Protein AF-N4TQB9-F1 (afdb_monomer_lite)

Radius of gyration: 23.64 Å; chains: 1; bounding box: 46×30×60 Å

InterPro domains:
  IPR000055 Type I restriction modification DNA specificity domain [PF01420] (2-65)
  IPR044946 Type I restriction modification DNA specificity domain superfamily [G3DSA:3.90.220.20] (2-37)
  IPR052021 Type I restriction system S subunit [PTHR30408] (1-85)

pLDDT: mean 92.53, std 7.74, range [51.91, 98.75]

Foldseek 3Di:
DVVQCVVCVVVQVVQWDPVDVVTHHDPVNVVPDDDDDDDPVVVVVVVVVVVVVVVVVVVVVVVVVVVVVVVVVVVVCVVVVVDDDDDD

Sequence (88 aa):
MYYFLKVNQNYLYEISNRNATPYSISKDKILDFEIPLPPLNEQIAIANILSGLDSEIISLKNKKRQFENIKKALNHDLMSAKIRVLKK

Structure (mmCIF, N/CA/C/O backbone):
data_AF-N4TQB9-F1
#
_entry.id   AF-N4TQB9-F1
#
loop_
_atom_site.group_PDB
_atom_site.id
_atom_site.type_symbol
_atom_site.label_atom_id
_atom_site.label_alt_id
_atom_site.label_comp_id
_atom_site.label_asym_id
_atom_site.label_entity_id
_atom_site.label_seq_id
_atom_site.pdbx_PDB_ins_code
_atom_site.Cartn_x
_atom_site.Cartn_y
_atom_site.Cartn_z
_atom_site.occupancy
_atom_site.B_iso_or_equiv
_atom_site.auth_seq_id
_atom_site.auth_comp_id
_atom_site.auth_asym_id
_atom_site.auth_atom_id
_atom_site.pdbx_PDB_model_num
ATOM 1 N N . MET A 1 1 ? 1.565 -1.173 -12.339 1.00 90.00 1 MET A N 1
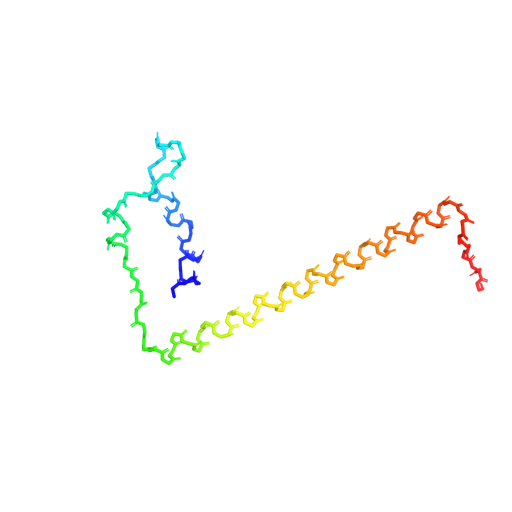ATOM 2 C CA . MET A 1 1 ? 2.444 -0.015 -12.047 1.00 90.00 1 MET A CA 1
ATOM 3 C C . MET A 1 1 ? 2.482 0.362 -10.562 1.00 90.00 1 MET A C 1
ATOM 5 O O . MET A 1 1 ? 3.522 0.166 -9.953 1.00 90.00 1 MET A O 1
ATOM 9 N N . TYR A 1 2 ? 1.389 0.857 -9.958 1.00 95.88 2 TYR A N 1
ATOM 10 C CA . TYR A 1 2 ? 1.381 1.356 -8.564 1.00 95.88 2 TYR A CA 1
ATOM 11 C C . TYR A 1 2 ? 2.056 0.415 -7.548 1.00 95.88 2 TYR A C 1
ATOM 13 O O . TYR A 1 2 ? 3.006 0.813 -6.879 1.00 95.88 2 TYR A O 1
ATOM 21 N N . TYR A 1 3 ? 1.617 -0.846 -7.482 1.00 97.06 3 TYR A N 1
ATOM 22 C CA . TYR A 1 3 ? 2.154 -1.827 -6.533 1.00 97.06 3 TYR A CA 1
ATOM 23 C C . TYR A 1 3 ? 3.645 -2.115 -6.726 1.00 97.06 3 TYR A C 1
ATOM 25 O O . TYR A 1 3 ? 4.379 -2.224 -5.749 1.00 97.06 3 TYR A O 1
ATOM 33 N N . PHE A 1 4 ? 4.112 -2.162 -7.975 1.00 96.12 4 PHE A N 1
ATOM 34 C CA . PHE A 1 4 ? 5.527 -2.362 -8.283 1.00 96.12 4 PHE A CA 1
ATOM 35 C C . PHE A 1 4 ? 6.388 -1.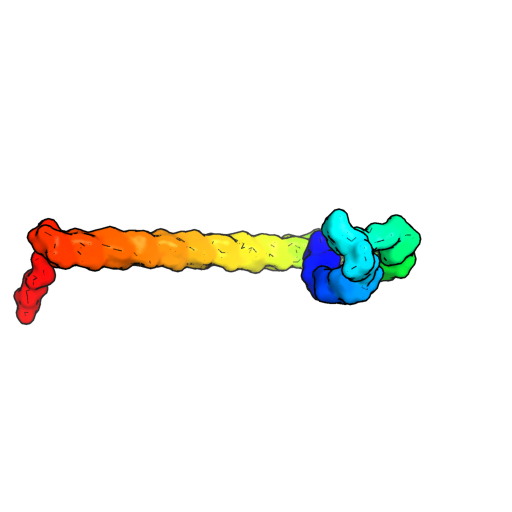205 -7.759 1.00 96.12 4 PHE A C 1
ATOM 37 O O . PHE A 1 4 ? 7.387 -1.431 -7.076 1.00 96.12 4 PHE A O 1
ATOM 44 N N . LEU A 1 5 ? 5.967 0.040 -8.007 1.00 95.06 5 LEU A N 1
ATOM 45 C CA . LEU A 1 5 ? 6.659 1.223 -7.485 1.00 95.06 5 LEU A CA 1
ATOM 46 C C . LEU A 1 5 ? 6.622 1.271 -5.957 1.00 95.06 5 LEU A C 1
ATOM 48 O O . LEU A 1 5 ? 7.595 1.675 -5.325 1.00 95.06 5 LEU A O 1
ATOM 52 N N . LYS A 1 6 ? 5.515 0.826 -5.353 1.00 95.44 6 LYS A N 1
ATOM 53 C CA . LYS A 1 6 ? 5.362 0.796 -3.898 1.00 95.44 6 LYS A CA 1
ATOM 54 C C . LYS A 1 6 ? 6.351 -0.163 -3.234 1.00 95.44 6 LYS A C 1
ATOM 56 O O . LYS A 1 6 ? 6.943 0.200 -2.222 1.00 95.44 6 LYS A O 1
ATOM 61 N N . VAL A 1 7 ? 6.556 -1.346 -3.812 1.00 95.12 7 VAL A N 1
ATOM 62 C CA . VAL A 1 7 ? 7.549 -2.326 -3.335 1.00 95.12 7 VAL A CA 1
ATOM 63 C C . VAL A 1 7 ? 8.972 -1.784 -3.483 1.00 95.12 7 VAL A C 1
ATOM 65 O O . VAL A 1 7 ? 9.787 -1.934 -2.577 1.00 95.12 7 VAL A O 1
ATOM 68 N N . ASN A 1 8 ? 9.253 -1.079 -4.579 1.00 95.38 8 ASN A N 1
ATOM 69 C CA . ASN A 1 8 ? 10.573 -0.511 -4.858 1.00 95.38 8 ASN A CA 1
ATOM 70 C C . ASN A 1 8 ? 10.804 0.874 -4.228 1.00 95.38 8 ASN A C 1
ATOM 72 O O . ASN A 1 8 ? 11.806 1.521 -4.522 1.00 95.38 8 ASN A O 1
ATOM 76 N N . GLN A 1 9 ? 9.923 1.339 -3.335 1.00 93.31 9 GLN A N 1
ATOM 77 C CA . GLN A 1 9 ? 10.013 2.682 -2.752 1.00 93.31 9 GLN A CA 1
ATOM 78 C C . GLN A 1 9 ? 11.355 2.931 -2.042 1.00 93.31 9 GLN A C 1
ATOM 80 O O . GLN A 1 9 ? 11.907 4.023 -2.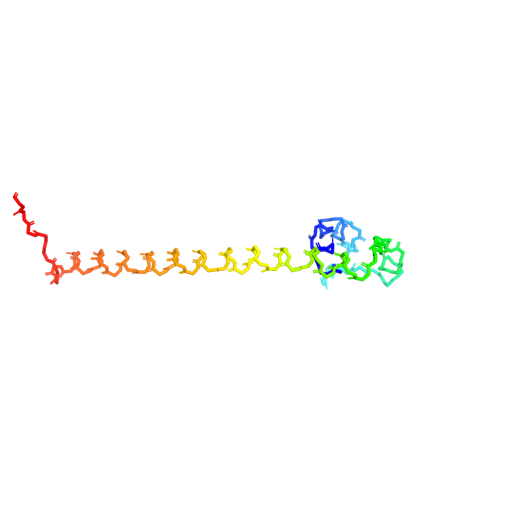156 1.00 93.31 9 GLN A O 1
ATOM 85 N N . ASN A 1 10 ? 11.894 1.930 -1.341 1.00 93.00 10 ASN A N 1
ATOM 86 C CA . ASN A 1 10 ? 13.184 2.060 -0.657 1.00 93.00 10 ASN A CA 1
ATOM 87 C C . ASN A 1 10 ? 14.334 2.217 -1.656 1.00 93.00 10 ASN A C 1
ATOM 89 O O . ASN A 1 10 ? 15.169 3.095 -1.490 1.00 93.00 10 ASN A O 1
ATOM 93 N N . TYR A 1 11 ? 14.340 1.430 -2.732 1.00 92.75 11 TYR A N 1
ATOM 94 C CA . TYR A 1 11 ? 15.330 1.574 -3.798 1.00 92.75 11 TYR A CA 1
ATOM 95 C C . TYR A 1 11 ? 15.254 2.961 -4.454 1.00 92.75 11 TYR A C 1
ATOM 97 O O . TYR A 1 11 ? 16.271 3.636 -4.597 1.00 92.75 11 TYR A O 1
ATOM 105 N N . LEU A 1 12 ? 14.040 3.427 -4.770 1.00 91.44 12 LEU A N 1
ATOM 106 C CA . LEU A 1 12 ? 13.809 4.766 -5.324 1.00 91.44 12 LEU A CA 1
ATOM 107 C C . LEU A 1 12 ? 14.307 5.878 -4.385 1.00 91.44 12 LEU A C 1
ATOM 109 O O . LEU A 1 12 ? 14.799 6.910 -4.841 1.00 91.44 12 LEU A O 1
ATOM 113 N N . TYR A 1 13 ? 14.209 5.660 -3.074 1.00 90.50 13 TYR A N 1
ATOM 114 C CA . TYR A 1 13 ? 14.741 6.571 -2.068 1.00 90.50 13 TYR A CA 1
ATOM 115 C C . TYR A 1 13 ? 16.278 6.576 -2.042 1.00 90.50 13 TYR A C 1
ATOM 117 O O . TYR A 1 13 ? 16.871 7.654 -2.021 1.00 90.50 13 TYR A O 1
ATOM 125 N N . GLU A 1 14 ? 16.928 5.413 -2.128 1.00 89.31 14 GLU A N 1
ATOM 126 C CA . GLU A 1 14 ? 18.397 5.300 -2.155 1.00 89.31 14 GLU A CA 1
ATOM 127 C C . GLU A 1 14 ? 19.022 5.972 -3.387 1.00 89.31 14 GLU A C 1
ATOM 129 O O . GLU A 1 14 ? 20.064 6.620 -3.288 1.00 89.31 14 GLU A O 1
ATOM 134 N N . ILE A 1 15 ? 18.373 5.882 -4.552 1.00 89.88 15 ILE A N 1
ATOM 135 C CA . ILE A 1 15 ? 18.884 6.505 -5.785 1.00 89.88 15 ILE A CA 1
ATOM 136 C C . ILE A 1 15 ? 18.579 8.007 -5.888 1.00 89.88 15 ILE A C 1
ATOM 138 O O . ILE A 1 15 ? 19.027 8.652 -6.846 1.00 89.88 15 ILE A O 1
ATOM 142 N N . SER A 1 16 ? 17.816 8.574 -4.951 1.00 91.00 16 SER A N 1
ATOM 143 C CA . SER A 1 16 ? 17.452 9.993 -4.958 1.00 91.00 16 SER A CA 1
ATOM 144 C C . SER A 1 16 ? 18.652 10.905 -4.664 1.00 91.00 16 SER A C 1
ATOM 146 O O . SER A 1 16 ? 19.645 10.512 -4.049 1.00 91.00 16 SER A O 1
ATOM 148 N N . ASN A 1 17 ? 18.591 12.154 -5.126 1.00 86.12 17 ASN A N 1
ATOM 149 C CA . ASN A 1 17 ? 19.588 13.166 -4.807 1.00 86.12 17 ASN A CA 1
ATOM 150 C C . ASN A 1 17 ? 19.418 13.635 -3.356 1.00 86.12 17 ASN A C 1
ATOM 152 O O . ASN A 1 17 ? 18.608 14.519 -3.062 1.00 86.12 17 ASN A O 1
ATOM 156 N N . ARG A 1 18 ? 20.232 13.070 -2.460 1.00 82.94 18 ARG A N 1
ATOM 157 C CA . ARG A 1 18 ? 20.221 13.378 -1.023 1.00 82.94 18 ARG A CA 1
ATOM 158 C C . ARG A 1 18 ? 20.764 14.766 -0.657 1.00 82.94 18 ARG A C 1
ATOM 160 O O . ARG A 1 18 ? 20.671 15.155 0.503 1.00 82.94 18 ARG A O 1
ATOM 167 N N . ASN A 1 19 ? 21.289 15.511 -1.631 1.00 85.06 19 ASN A N 1
ATOM 168 C CA . ASN A 1 19 ? 21.749 16.891 -1.448 1.00 85.06 19 ASN A CA 1
ATOM 169 C C . ASN A 1 19 ? 20.670 17.932 -1.801 1.00 85.06 19 ASN A C 1
ATOM 171 O O . ASN A 1 19 ? 20.886 19.124 -1.595 1.00 85.06 19 ASN A O 1
ATOM 175 N N . ALA A 1 20 ? 19.526 17.507 -2.350 1.00 80.06 20 ALA A N 1
ATOM 176 C CA . ALA A 1 20 ? 18.389 18.378 -2.637 1.00 80.06 20 ALA A CA 1
ATOM 177 C C . ALA A 1 20 ? 17.374 18.359 -1.482 1.00 80.06 20 ALA A C 1
ATOM 179 O O . ALA A 1 20 ? 17.156 17.321 -0.866 1.00 80.06 20 ALA A O 1
ATOM 180 N N . THR A 1 21 ? 16.704 19.484 -1.222 1.00 83.06 21 THR A N 1
ATOM 181 C CA . THR A 1 21 ? 15.589 19.553 -0.264 1.00 83.06 21 THR A CA 1
ATOM 182 C C . THR A 1 21 ? 14.348 20.077 -0.992 1.00 83.06 21 THR A C 1
ATOM 184 O O . THR A 1 21 ? 14.335 21.250 -1.364 1.00 83.06 21 THR A O 1
ATOM 187 N N . PRO A 1 22 ? 13.304 19.255 -1.214 1.00 82.19 22 PRO A N 1
ATOM 188 C CA . PRO A 1 22 ? 13.206 17.833 -0.871 1.00 82.19 22 PRO A CA 1
ATOM 189 C C . PRO A 1 22 ? 14.112 16.947 -1.741 1.00 82.19 22 PRO A C 1
ATOM 191 O O . PRO A 1 22 ? 14.522 17.346 -2.833 1.00 82.19 22 PRO A O 1
ATOM 194 N N . TYR A 1 23 ? 14.376 15.722 -1.271 1.00 87.31 23 TYR A N 1
ATOM 195 C CA . TYR A 1 23 ? 15.034 14.700 -2.085 1.00 87.31 23 TYR A CA 1
ATOM 196 C C . TYR A 1 23 ? 14.262 14.502 -3.388 1.00 87.31 23 TYR A C 1
ATOM 198 O O . TYR A 1 23 ? 13.039 14.350 -3.387 1.00 87.31 23 TYR A O 1
ATOM 206 N N . SER A 1 24 ? 14.984 14.511 -4.503 1.00 89.62 24 SER A N 1
ATOM 207 C CA . SER A 1 24 ? 14.414 14.391 -5.841 1.00 89.62 24 SER A CA 1
ATOM 208 C C . SER A 1 24 ? 15.120 13.292 -6.620 1.00 89.62 24 SER A C 1
ATOM 210 O O . SER A 1 24 ? 16.304 13.028 -6.422 1.00 89.62 24 SER A O 1
ATOM 212 N N . ILE A 1 25 ? 14.394 12.623 -7.509 1.00 90.94 25 ILE A N 1
ATOM 213 C CA . ILE A 1 25 ? 14.980 11.662 -8.444 1.00 90.94 25 ILE A CA 1
ATOM 214 C C . ILE A 1 25 ? 15.108 12.386 -9.782 1.00 90.94 25 ILE A C 1
ATOM 216 O O . ILE A 1 25 ? 14.159 13.032 -10.228 1.00 90.94 25 ILE A O 1
ATOM 220 N N . SER A 1 26 ? 16.293 12.337 -10.395 1.00 90.88 26 SER A N 1
ATOM 221 C CA . SER A 1 26 ? 16.497 12.957 -11.703 1.00 90.88 26 SER A CA 1
ATOM 222 C C . SER A 1 26 ? 15.640 12.266 -12.761 1.00 90.88 26 SER A C 1
ATOM 224 O O . SER A 1 26 ? 15.351 11.073 -12.664 1.00 90.88 26 SER A O 1
ATOM 226 N N . LYS A 1 27 ? 15.252 13.021 -13.792 1.00 90.81 27 LYS A N 1
ATOM 227 C CA . LYS A 1 27 ? 14.466 12.498 -14.914 1.00 90.81 27 LYS A CA 1
ATOM 228 C C . LYS A 1 27 ? 15.124 11.263 -15.532 1.00 90.81 27 LYS A C 1
ATOM 230 O O . LYS A 1 27 ? 14.440 10.272 -15.745 1.00 90.81 27 LYS A O 1
ATOM 235 N N . ASP A 1 28 ? 16.434 11.316 -15.750 1.00 92.31 28 ASP A N 1
ATOM 236 C CA . ASP A 1 28 ? 17.184 10.229 -16.386 1.00 92.31 28 ASP A CA 1
ATOM 237 C C . ASP A 1 28 ? 17.104 8.944 -15.554 1.00 92.31 28 ASP A C 1
ATOM 239 O O . ASP A 1 28 ? 16.722 7.904 -16.068 1.00 92.31 28 ASP A O 1
ATOM 243 N N . LYS A 1 29 ? 17.273 9.039 -14.226 1.00 91.38 29 LYS A N 1
ATOM 244 C CA . LYS A 1 29 ? 17.129 7.889 -13.318 1.00 91.38 29 LYS A CA 1
ATOM 245 C C . LYS A 1 29 ? 15.725 7.282 -13.312 1.00 91.38 29 LYS A C 1
ATOM 247 O O . LYS A 1 29 ? 15.587 6.095 -13.049 1.00 91.38 29 LYS A O 1
ATOM 252 N N . ILE A 1 30 ? 14.685 8.085 -13.546 1.00 91.88 30 ILE A N 1
ATOM 253 C CA . ILE A 1 30 ? 13.312 7.576 -13.680 1.00 91.88 30 ILE A CA 1
ATOM 254 C C . ILE A 1 30 ? 13.127 6.854 -15.016 1.00 91.88 30 ILE A C 1
ATOM 256 O O . ILE A 1 30 ? 12.439 5.839 -15.056 1.00 91.88 30 ILE A O 1
ATOM 260 N N . LEU A 1 31 ? 13.708 7.377 -16.097 1.00 93.00 31 LEU A N 1
ATOM 261 C CA . LEU A 1 31 ? 13.612 6.770 -17.427 1.00 93.00 31 LEU A CA 1
ATOM 262 C C . LEU A 1 31 ? 14.421 5.472 -17.530 1.00 93.00 31 LEU A C 1
ATOM 264 O O . LEU A 1 31 ? 13.966 4.538 -18.182 1.00 93.00 31 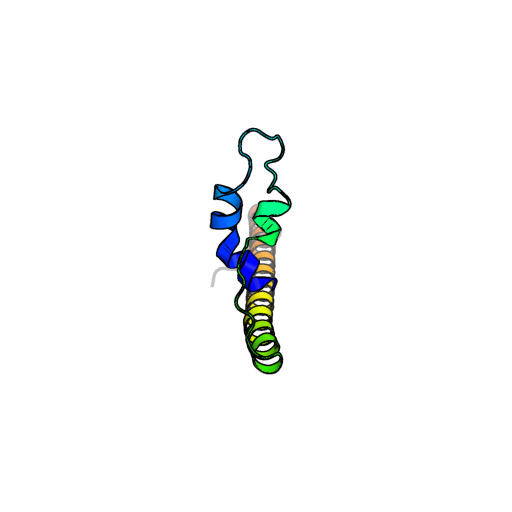LEU A O 1
ATOM 268 N N . ASP A 1 32 ? 15.558 5.405 -16.841 1.00 93.00 32 ASP A N 1
ATOM 269 C CA . ASP A 1 32 ? 16.424 4.224 -16.784 1.00 93.00 32 ASP A CA 1
ATOM 270 C C . ASP A 1 32 ? 15.897 3.145 -15.821 1.00 93.00 32 ASP A C 1
ATOM 272 O O . ASP A 1 32 ? 16.451 2.049 -15.737 1.00 93.00 32 ASP A O 1
ATOM 276 N N . PHE A 1 33 ? 14.839 3.436 -15.058 1.00 92.50 33 PHE A N 1
ATOM 277 C CA . PHE A 1 33 ? 14.275 2.487 -14.108 1.00 92.50 33 PHE A CA 1
ATOM 278 C C . PHE A 1 33 ? 13.470 1.403 -14.832 1.00 92.50 33 PHE A C 1
ATOM 280 O O . PHE A 1 33 ? 12.334 1.617 -15.263 1.00 92.50 33 PHE A O 1
ATOM 287 N N . GLU A 1 34 ? 14.062 0.216 -14.935 1.00 93.75 34 GLU A N 1
ATOM 288 C CA . GLU A 1 34 ? 13.434 -0.934 -15.576 1.00 93.75 34 GLU A CA 1
ATOM 289 C C . GLU A 1 34 ? 12.214 -1.434 -14.793 1.00 93.75 34 GLU A C 1
ATOM 291 O O . GLU A 1 34 ? 12.233 -1.598 -13.568 1.00 93.75 34 GLU A O 1
ATOM 296 N N . ILE A 1 35 ? 11.137 -1.719 -15.528 1.00 93.75 35 ILE A N 1
ATOM 297 C CA . ILE A 1 35 ? 9.897 -2.257 -14.974 1.00 93.75 35 ILE A CA 1
ATOM 298 C C . ILE A 1 35 ? 9.533 -3.576 -15.667 1.00 93.75 35 ILE A C 1
ATOM 300 O O . ILE A 1 35 ? 9.648 -3.681 -16.891 1.00 93.75 35 ILE A O 1
ATOM 304 N N . PRO A 1 36 ? 9.025 -4.577 -14.930 1.00 94.19 36 PRO A N 1
ATOM 305 C CA . PRO A 1 36 ? 8.427 -5.746 -15.548 1.00 94.19 36 PRO A CA 1
ATOM 306 C C . PRO A 1 36 ? 7.123 -5.339 -16.244 1.00 94.19 36 PRO A C 1
ATOM 308 O O . PRO A 1 36 ? 6.264 -4.680 -15.649 1.00 94.19 36 PRO A O 1
ATOM 311 N N . LEU A 1 37 ? 6.964 -5.765 -17.497 1.00 96.31 37 LEU A N 1
ATOM 312 C CA . LEU A 1 37 ? 5.770 -5.512 -18.303 1.00 96.31 37 LEU A CA 1
ATOM 313 C C . LEU A 1 37 ? 5.090 -6.837 -18.688 1.00 96.31 37 LEU A C 1
ATOM 315 O O . LEU A 1 37 ? 5.255 -7.307 -19.815 1.00 96.31 37 LEU A O 1
ATOM 319 N N . PRO A 1 38 ? 4.341 -7.468 -17.764 1.00 96.44 38 PRO A N 1
ATOM 320 C CA . PRO A 1 38 ? 3.590 -8.674 -18.086 1.00 96.44 38 PRO A CA 1
ATOM 321 C C . PRO A 1 38 ? 2.383 -8.352 -18.991 1.00 96.44 38 PRO A C 1
ATOM 323 O O . PRO A 1 38 ? 2.001 -7.183 -19.128 1.00 96.44 38 PRO A O 1
ATOM 326 N N . PRO A 1 39 ? 1.737 -9.362 -19.598 1.00 98.38 39 PRO A N 1
ATOM 327 C CA . PRO A 1 39 ? 0.507 -9.188 -20.368 1.00 98.38 39 PRO A CA 1
ATOM 328 C C . PRO A 1 39 ? -0.604 -8.462 -19.590 1.00 98.38 39 PRO A C 1
ATOM 330 O O . PRO A 1 39 ? -0.704 -8.557 -18.367 1.00 98.38 39 PRO A O 1
ATOM 333 N N . LEU A 1 40 ? -1.474 -7.734 -20.298 1.00 98.31 40 LEU A N 1
ATOM 334 C CA . LEU A 1 40 ? -2.484 -6.867 -19.671 1.00 98.31 40 LEU A CA 1
ATOM 335 C C . LEU A 1 40 ? -3.436 -7.624 -18.728 1.00 98.31 40 LEU A C 1
ATOM 337 O O . LEU A 1 40 ? -3.783 -7.122 -17.661 1.00 98.31 40 LEU A O 1
ATOM 341 N N . ASN A 1 41 ? -3.842 -8.838 -19.096 1.00 98.50 41 ASN A N 1
ATOM 342 C CA . ASN A 1 41 ? -4.681 -9.697 -18.259 1.00 98.50 41 ASN A CA 1
ATOM 343 C C . ASN A 1 41 ? -4.001 -10.045 -16.926 1.00 98.50 41 ASN A C 1
ATOM 345 O O . ASN A 1 41 ? -4.648 -10.013 -15.881 1.00 98.50 41 ASN A O 1
ATOM 349 N N . GLU A 1 42 ? -2.699 -10.324 -16.950 1.00 98.25 42 GLU A N 1
ATOM 350 C CA . GLU A 1 42 ? -1.916 -10.600 -15.747 1.00 98.25 42 GLU A CA 1
ATOM 351 C C . GLU A 1 42 ? -1.752 -9.337 -14.891 1.00 98.25 42 GLU A C 1
ATOM 353 O O . GLU A 1 42 ? -1.959 -9.384 -13.678 1.00 98.25 42 GLU A O 1
ATOM 358 N N . GLN A 1 43 ? -1.497 -8.179 -15.516 1.00 98.25 43 GLN A N 1
ATOM 359 C CA . GLN A 1 43 ? -1.448 -6.893 -14.808 1.00 98.25 43 GLN A CA 1
ATOM 360 C C . GLN A 1 43 ? -2.752 -6.606 -14.048 1.00 98.25 43 GLN A C 1
ATOM 362 O O . GLN A 1 43 ? -2.709 -6.187 -12.888 1.00 98.25 43 GLN A O 1
ATOM 367 N N . ILE A 1 44 ? -3.902 -6.843 -14.689 1.00 98.25 44 ILE A N 1
ATOM 368 C CA . ILE A 1 44 ? -5.230 -6.659 -14.088 1.00 98.25 44 ILE A CA 1
ATOM 369 C C . ILE A 1 44 ? -5.444 -7.653 -12.943 1.00 98.25 44 ILE A C 1
ATOM 371 O O . ILE A 1 44 ? -5.876 -7.250 -11.864 1.00 98.25 44 ILE A O 1
ATOM 375 N N . ALA A 1 45 ? -5.116 -8.932 -13.143 1.00 98.44 45 ALA A N 1
ATOM 376 C CA . ALA A 1 45 ? -5.282 -9.959 -12.117 1.00 98.44 45 ALA A CA 1
ATOM 377 C C . ALA A 1 45 ? -4.467 -9.639 -10.852 1.00 98.44 45 ALA A C 1
ATOM 379 O O . ALA A 1 45 ? -5.018 -9.637 -9.749 1.00 98.44 45 ALA A O 1
ATOM 380 N N . ILE A 1 46 ? -3.188 -9.282 -11.014 1.00 97.81 46 ILE A N 1
ATOM 381 C CA . ILE A 1 46 ? -2.312 -8.876 -9.906 1.00 97.81 46 ILE A CA 1
ATOM 382 C C . ILE A 1 46 ? -2.887 -7.646 -9.190 1.00 97.81 46 ILE A C 1
ATOM 384 O O . ILE A 1 46 ? -2.996 -7.636 -7.963 1.00 97.81 46 ILE A O 1
ATOM 388 N N . ALA A 1 47 ? -3.287 -6.614 -9.939 1.00 97.56 47 ALA A N 1
ATOM 389 C CA . ALA A 1 47 ? -3.823 -5.384 -9.359 1.00 97.56 47 ALA A CA 1
ATOM 390 C C . ALA A 1 47 ? -5.133 -5.615 -8.586 1.00 97.56 47 ALA A C 1
ATOM 392 O O . ALA A 1 47 ? -5.315 -5.045 -7.508 1.00 97.56 47 ALA A O 1
ATOM 393 N N . ASN A 1 48 ? -6.025 -6.468 -9.093 1.00 98.38 48 ASN A N 1
ATOM 394 C CA . ASN A 1 48 ? -7.296 -6.787 -8.442 1.00 98.38 48 ASN A CA 1
ATOM 395 C C . ASN A 1 48 ? -7.089 -7.521 -7.113 1.00 98.38 48 ASN A C 1
ATOM 397 O O . ASN A 1 48 ? -7.723 -7.178 -6.118 1.00 98.38 48 ASN A O 1
ATOM 401 N N . ILE A 1 49 ? -6.171 -8.490 -7.072 1.00 98.38 49 ILE A N 1
ATOM 402 C CA . ILE A 1 49 ? -5.857 -9.221 -5.836 1.00 98.38 49 ILE A CA 1
ATOM 403 C C . ILE A 1 49 ? -5.302 -8.259 -4.778 1.00 98.38 49 ILE A C 1
ATOM 405 O O . ILE A 1 49 ? -5.796 -8.218 -3.651 1.00 98.38 49 ILE A O 1
ATOM 409 N N . LEU A 1 50 ? -4.305 -7.449 -5.144 1.00 98.25 50 LEU A N 1
ATOM 410 C CA . LEU A 1 50 ?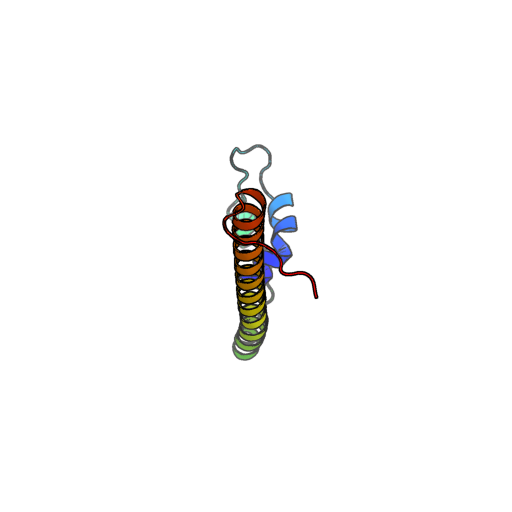 -3.648 -6.542 -4.201 1.00 98.25 50 LEU A CA 1
ATOM 411 C C . LEU A 1 50 ? -4.587 -5.423 -3.712 1.00 98.25 50 LEU A C 1
ATOM 413 O O . LEU A 1 50 ? -4.588 -5.101 -2.525 1.00 98.25 50 LEU A O 1
ATOM 417 N N . SER A 1 51 ? -5.443 -4.885 -4.584 1.00 98.25 51 SER A N 1
ATOM 418 C CA . SER A 1 51 ? -6.427 -3.856 -4.202 1.00 98.25 51 SER A CA 1
ATOM 419 C C . SER A 1 51 ? -7.567 -4.396 -3.340 1.00 98.25 51 SER A C 1
ATOM 421 O O . SER A 1 51 ? -8.061 -3.686 -2.456 1.00 98.25 51 SER A O 1
ATOM 423 N N . GLY A 1 52 ? -7.944 -5.664 -3.528 1.00 98.56 52 GLY A N 1
ATOM 424 C CA . GLY A 1 52 ? -8.837 -6.374 -2.616 1.00 98.56 52 GLY A CA 1
ATOM 425 C C . GLY A 1 52 ? -8.258 -6.445 -1.201 1.00 98.56 52 GLY A C 1
ATOM 426 O O . GLY A 1 52 ? -8.926 -6.058 -0.241 1.00 98.56 52 GLY A O 1
ATOM 427 N N . LEU A 1 53 ? -6.987 -6.842 -1.078 1.00 98.25 53 LEU A N 1
ATOM 428 C CA . LEU A 1 53 ? -6.290 -6.912 0.212 1.00 98.25 53 LEU A CA 1
ATOM 429 C C . LEU A 1 53 ? -6.159 -5.537 0.882 1.00 98.25 53 LEU A C 1
ATOM 431 O O . LEU A 1 53 ? -6.413 -5.411 2.081 1.00 98.25 53 LEU A O 1
ATOM 435 N N . ASP A 1 54 ? -5.825 -4.489 0.125 1.00 98.44 54 ASP A N 1
ATOM 436 C CA . ASP A 1 54 ? -5.772 -3.122 0.660 1.00 98.44 54 ASP A CA 1
ATOM 437 C C . ASP A 1 54 ? -7.131 -2.680 1.217 1.00 98.44 54 ASP A C 1
ATOM 439 O O . ASP A 1 54 ? -7.213 -2.114 2.314 1.00 98.44 54 ASP A O 1
ATOM 443 N N . SER A 1 55 ? -8.210 -2.977 0.489 1.00 98.50 55 SER A N 1
ATOM 444 C CA . SER A 1 55 ? -9.579 -2.662 0.908 1.00 98.50 55 SER A CA 1
ATOM 445 C C . SER A 1 55 ? -9.950 -3.380 2.207 1.00 98.50 55 SER A C 1
ATOM 447 O O . SER A 1 55 ? -10.536 -2.774 3.113 1.00 98.50 55 SER A O 1
ATOM 449 N N . GLU A 1 56 ? -9.559 -4.646 2.345 1.00 98.56 56 GLU A N 1
ATOM 450 C CA . GLU A 1 56 ? -9.765 -5.417 3.569 1.00 98.56 56 GLU A CA 1
ATOM 451 C C . GLU A 1 56 ? -8.969 -4.840 4.748 1.00 98.56 56 GLU A C 1
ATOM 453 O O . GLU A 1 56 ? -9.530 -4.609 5.825 1.00 98.56 56 GLU A O 1
ATOM 458 N N . ILE A 1 57 ? -7.694 -4.500 4.540 1.00 98.56 57 ILE A N 1
ATOM 459 C CA . ILE A 1 57 ? -6.846 -3.862 5.558 1.00 98.56 57 ILE A CA 1
ATOM 460 C C . ILE A 1 57 ? -7.463 -2.541 6.031 1.00 98.56 57 ILE A C 1
ATOM 462 O O . ILE A 1 57 ? -7.500 -2.267 7.237 1.00 98.56 57 ILE A O 1
ATOM 466 N N . ILE A 1 58 ? -7.959 -1.712 5.110 1.00 98.62 58 ILE A N 1
ATOM 467 C CA . ILE A 1 58 ? -8.622 -0.442 5.439 1.00 98.62 58 ILE A CA 1
ATOM 468 C C . ILE A 1 58 ? -9.891 -0.697 6.260 1.00 98.62 58 ILE A C 1
ATOM 470 O O . ILE A 1 58 ? -10.095 -0.053 7.296 1.00 98.62 58 ILE A O 1
ATOM 474 N N . SER A 1 59 ? -10.718 -1.658 5.845 1.00 98.69 59 SER A N 1
ATOM 475 C CA . SER A 1 59 ? -11.935 -2.056 6.562 1.00 98.69 59 SER A CA 1
ATOM 476 C C . SER A 1 59 ? -11.628 -2.500 7.997 1.00 98.69 59 SER A C 1
ATOM 478 O O . SER A 1 59 ? -12.236 -2.006 8.953 1.00 98.69 59 SER A O 1
ATOM 480 N N . LEU A 1 60 ? -10.614 -3.350 8.180 1.00 98.75 60 LEU A N 1
ATOM 481 C CA . LEU A 1 60 ? -10.178 -3.820 9.496 1.00 98.75 60 LEU A CA 1
ATOM 482 C C . LEU A 1 60 ? -9.635 -2.685 10.373 1.00 98.75 60 LEU A C 1
ATOM 484 O O . LEU A 1 60 ? -10.005 -2.582 11.547 1.00 98.75 60 LEU A O 1
ATOM 488 N N . LYS A 1 61 ? -8.813 -1.785 9.817 1.00 98.56 61 LYS A N 1
ATOM 489 C CA . LYS A 1 61 ? -8.313 -0.602 10.543 1.00 98.56 61 LYS A CA 1
ATOM 490 C C . LYS A 1 61 ? -9.456 0.302 11.006 1.00 98.56 61 LYS A C 1
ATOM 492 O O . LYS A 1 61 ? -9.438 0.781 12.143 1.00 98.56 61 LYS A O 1
ATOM 497 N N . ASN A 1 62 ? -10.469 0.495 10.164 1.00 98.50 62 ASN A N 1
ATOM 498 C CA . ASN A 1 62 ? -11.652 1.278 10.510 1.00 98.50 62 ASN A CA 1
ATOM 499 C C . ASN A 1 62 ? -12.462 0.629 11.638 1.00 98.50 62 ASN A C 1
ATOM 501 O O . ASN A 1 62 ? -12.798 1.321 12.600 1.00 98.50 62 ASN A O 1
ATOM 505 N N . LYS A 1 63 ? -12.705 -0.687 11.572 1.00 98.56 63 LYS A N 1
ATOM 506 C CA . LYS A 1 63 ? -13.376 -1.437 12.649 1.00 98.56 63 LYS A CA 1
ATOM 507 C C . LYS A 1 63 ? -12.609 -1.333 13.967 1.00 98.56 63 LYS A C 1
ATOM 509 O O . LYS A 1 63 ? -13.197 -0.998 14.991 1.00 98.56 63 LYS A O 1
ATOM 514 N N . LYS A 1 64 ? -11.284 -1.524 13.944 1.00 98.50 64 LYS A N 1
ATOM 515 C CA . LYS A 1 64 ? -10.432 -1.356 15.133 1.00 98.50 64 LYS A CA 1
ATOM 516 C C . LYS A 1 64 ? -10.582 0.041 15.740 1.00 98.50 64 LYS A C 1
ATOM 518 O O . LYS A 1 64 ? -10.786 0.165 16.943 1.00 98.50 64 LYS A O 1
ATOM 523 N N . ARG A 1 65 ? -10.534 1.092 14.916 1.00 98.38 65 ARG A N 1
ATOM 524 C CA . ARG A 1 65 ? -10.717 2.477 15.377 1.00 98.38 65 ARG A CA 1
ATOM 525 C C . ARG A 1 65 ? -12.091 2.700 16.018 1.00 98.38 65 ARG A C 1
ATOM 527 O O . ARG A 1 65 ? -12.171 3.382 17.035 1.00 98.38 65 ARG A O 1
ATOM 534 N N . GLN A 1 66 ? -13.154 2.125 15.456 1.00 98.25 66 GLN A N 1
ATOM 535 C CA . GLN A 1 66 ? -14.495 2.207 16.042 1.00 98.25 66 GLN A CA 1
ATOM 536 C C . GLN A 1 66 ? -14.547 1.538 17.421 1.00 98.25 66 GLN A C 1
ATOM 538 O O . GLN A 1 66 ? -15.025 2.157 18.369 1.00 98.25 66 GLN A O 1
ATOM 543 N N 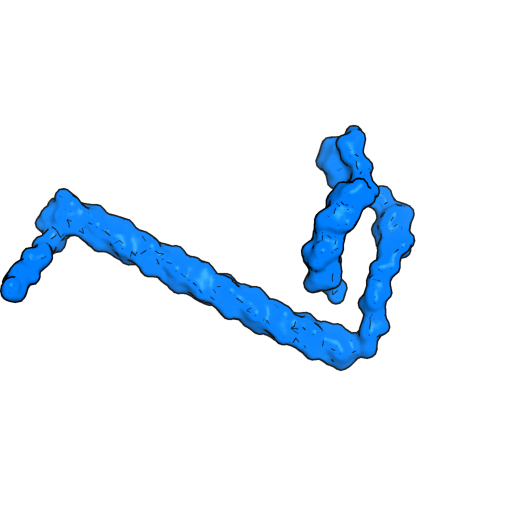. PHE A 1 67 ? -13.988 0.332 17.562 1.00 98.25 67 PHE A N 1
ATOM 544 C CA . PHE A 1 67 ? -13.927 -0.351 18.857 1.00 98.25 67 PHE A CA 1
ATOM 545 C C . PHE A 1 67 ? -13.121 0.428 19.900 1.00 98.25 67 PHE A C 1
ATOM 547 O O . PHE A 1 67 ? -13.567 0.547 21.039 1.00 98.25 67 PHE A O 1
ATOM 554 N N . GLU A 1 68 ? -11.983 1.017 19.524 1.00 98.06 68 GLU A N 1
ATOM 555 C CA . GLU A 1 68 ? -11.201 1.864 20.435 1.00 98.06 68 GLU A CA 1
ATOM 556 C C . GLU A 1 68 ? -11.982 3.105 20.888 1.00 98.06 68 GLU A C 1
ATOM 558 O O . GLU A 1 68 ? -11.931 3.476 22.061 1.00 98.06 68 GLU A O 1
ATOM 563 N N . ASN A 1 69 ? -12.753 3.728 19.994 1.00 97.19 69 ASN A N 1
ATOM 564 C CA . ASN A 1 69 ? -13.596 4.870 20.351 1.00 97.19 69 ASN A CA 1
ATOM 565 C C . ASN A 1 69 ? -14.727 4.468 21.306 1.00 97.19 69 ASN A C 1
ATOM 567 O O . ASN A 1 69 ? -14.949 5.156 22.302 1.00 97.19 69 ASN A O 1
ATOM 571 N N . ILE A 1 70 ? -15.393 3.338 21.047 1.00 96.81 70 ILE A N 1
ATOM 572 C CA . ILE A 1 70 ? -16.437 2.798 21.931 1.00 96.81 70 ILE A CA 1
ATOM 573 C C . ILE A 1 70 ? -15.850 2.478 23.307 1.00 96.81 70 ILE A C 1
ATOM 575 O O . ILE A 1 70 ? -16.408 2.882 24.325 1.00 96.81 70 ILE A O 1
ATOM 579 N N . LYS A 1 71 ? -14.691 1.813 23.354 1.00 95.88 71 LYS A N 1
ATOM 580 C CA . LYS A 1 71 ? -13.991 1.491 24.603 1.00 95.88 71 LYS A CA 1
ATOM 581 C C . LYS A 1 71 ? -13.653 2.751 25.401 1.00 95.88 71 LYS A C 1
ATOM 583 O O . LYS A 1 71 ? -13.862 2.778 26.611 1.00 95.88 71 LYS A O 1
ATOM 588 N N . LYS A 1 72 ? -13.149 3.797 24.737 1.00 95.69 72 LYS A N 1
ATOM 589 C CA . LYS A 1 72 ? -12.838 5.085 25.375 1.00 95.69 72 LYS A CA 1
ATOM 590 C C . LYS A 1 72 ? -14.087 5.764 25.934 1.00 95.69 72 LYS A C 1
ATOM 592 O O . LYS A 1 72 ? -14.056 6.193 27.083 1.00 95.69 72 LYS A O 1
ATOM 597 N N . ALA A 1 73 ? -15.164 5.828 25.152 1.00 94.50 73 ALA A N 1
ATOM 598 C CA . ALA A 1 73 ? -16.431 6.414 25.585 1.00 94.50 73 ALA A CA 1
ATOM 599 C C . ALA A 1 73 ? -17.015 5.659 26.789 1.00 94.50 73 ALA A C 1
ATOM 601 O O . ALA A 1 73 ? -17.332 6.271 27.805 1.00 94.50 73 ALA A O 1
ATOM 602 N N . LEU A 1 74 ? -17.043 4.325 26.726 1.00 93.50 74 LEU A N 1
ATOM 603 C CA . LEU A 1 74 ? -17.512 3.490 27.831 1.00 93.50 74 LEU A CA 1
ATOM 604 C C . LEU A 1 74 ? -16.674 3.701 29.097 1.00 93.50 74 LEU A C 1
ATOM 606 O O . LEU A 1 74 ? -17.227 3.842 30.184 1.00 93.50 74 LEU A O 1
ATOM 610 N N . ASN A 1 75 ? -15.346 3.752 28.971 1.00 93.50 75 ASN A N 1
ATOM 611 C CA . ASN A 1 75 ? -14.474 3.989 30.118 1.00 93.50 75 ASN A CA 1
ATOM 612 C C . ASN A 1 75 ? -14.713 5.376 30.736 1.00 93.50 75 ASN A C 1
ATOM 614 O O . ASN A 1 75 ? -14.756 5.509 31.955 1.00 93.50 75 ASN A O 1
ATOM 618 N N . HIS A 1 76 ? -14.923 6.402 29.909 1.00 92.75 76 HIS A N 1
ATOM 619 C CA . HIS A 1 76 ? -15.298 7.733 30.381 1.00 92.75 76 HIS A CA 1
ATOM 620 C C . HIS A 1 76 ? -16.640 7.721 31.137 1.00 92.75 76 HIS A C 1
ATOM 622 O O . HIS A 1 76 ? -16.753 8.305 32.216 1.00 92.75 76 HIS A O 1
ATOM 628 N N . ASP A 1 77 ? -17.653 7.032 30.614 1.00 91.88 77 ASP A N 1
ATOM 629 C CA . ASP A 1 77 ? -18.978 6.963 31.241 1.00 91.88 77 ASP A CA 1
ATOM 630 C C . ASP A 1 77 ? -18.984 6.142 32.542 1.00 91.88 77 ASP A C 1
ATOM 632 O O . ASP A 1 77 ? -19.716 6.476 33.477 1.00 91.88 77 ASP A O 1
ATOM 636 N N . LEU A 1 78 ? -18.122 5.126 32.644 1.00 90.62 78 LEU A N 1
ATOM 637 C CA . LEU A 1 78 ? -17.874 4.388 33.887 1.00 90.62 78 LEU A CA 1
ATOM 638 C C . LEU A 1 78 ? -17.182 5.266 34.939 1.00 90.62 78 LEU A C 1
ATOM 640 O O . LEU A 1 78 ? -17.637 5.327 36.081 1.00 90.62 78 LEU A O 1
ATOM 644 N N . MET A 1 79 ? -16.113 5.977 34.563 1.00 90.69 79 MET A N 1
ATOM 645 C CA . MET A 1 79 ? -15.352 6.833 35.489 1.00 90.69 79 MET A CA 1
ATOM 646 C C . MET A 1 79 ? -16.145 8.062 35.945 1.00 90.69 79 MET A C 1
ATOM 648 O O . MET A 1 79 ? -15.972 8.524 37.068 1.00 90.69 79 MET A O 1
ATOM 652 N N . SER A 1 80 ? -17.052 8.567 35.105 1.00 92.06 80 SER A N 1
ATOM 653 C CA . SER A 1 80 ? -17.980 9.650 35.462 1.00 92.06 80 SER A CA 1
ATOM 654 C C . SER A 1 80 ? -19.237 9.167 36.199 1.00 92.06 80 SER A C 1
ATOM 656 O O . SER A 1 80 ? -20.135 9.967 36.456 1.00 92.06 80 SER A O 1
ATOM 658 N N . ALA A 1 81 ? -19.318 7.873 36.539 1.00 83.75 81 ALA A N 1
ATOM 659 C CA . ALA A 1 81 ? -20.454 7.232 37.205 1.00 83.75 81 ALA A CA 1
ATOM 660 C C . ALA A 1 81 ? -21.810 7.386 36.482 1.00 83.75 81 ALA A C 1
ATOM 662 O O . ALA A 1 81 ? -22.856 7.129 37.086 1.00 83.75 81 ALA A O 1
ATOM 663 N N . LYS A 1 82 ? -21.801 7.753 35.190 1.00 80.81 82 LYS A N 1
ATOM 664 C CA . LYS A 1 82 ? -22.994 7.779 34.326 1.00 80.81 82 LYS A CA 1
ATOM 665 C C . LYS A 1 82 ? -23.535 6.374 34.088 1.00 80.81 82 LYS A C 1
ATOM 667 O O . LYS A 1 82 ? -24.744 6.183 34.016 1.00 80.81 82 LYS A O 1
ATOM 672 N N . ILE A 1 83 ? -22.637 5.395 33.985 1.00 81.88 83 ILE A N 1
ATOM 673 C CA . ILE A 1 83 ? -22.961 3.973 33.859 1.00 81.88 83 ILE A CA 1
ATOM 674 C C . ILE A 1 83 ? -22.361 3.239 35.060 1.00 81.88 83 ILE A C 1
ATOM 676 O O . ILE A 1 83 ? -21.225 3.500 35.454 1.00 81.88 83 ILE A O 1
ATOM 680 N N . ARG A 1 84 ? -23.117 2.304 35.648 1.00 80.81 84 ARG A N 1
ATOM 681 C CA . ARG A 1 84 ? -22.651 1.444 36.746 1.00 80.81 84 ARG A CA 1
ATOM 682 C C . ARG A 1 84 ? -22.689 -0.017 36.323 1.00 80.81 84 ARG A C 1
ATOM 684 O O . ARG A 1 84 ? -23.645 -0.462 35.694 1.00 80.81 84 ARG A O 1
ATOM 691 N N . VAL A 1 85 ? -21.659 -0.768 36.700 1.00 79.06 85 VAL A N 1
ATOM 692 C CA . VAL A 1 85 ? -21.614 -2.217 36.478 1.00 79.06 85 VAL A CA 1
ATOM 693 C C . VAL A 1 85 ? -22.476 -2.894 37.541 1.00 79.06 85 VAL A C 1
ATOM 695 O O . VAL A 1 85 ? -22.191 -2.782 38.733 1.00 79.06 85 VAL A O 1
ATOM 698 N N . LEU A 1 86 ? -23.534 -3.588 37.120 1.00 77.94 86 LEU A N 1
ATOM 699 C CA . LEU A 1 86 ? -24.314 -4.447 38.010 1.00 77.94 86 LEU A CA 1
ATOM 700 C C . LEU A 1 86 ? -23.489 -5.703 38.315 1.00 77.94 86 LEU A C 1
ATOM 702 O O . LEU A 1 86 ? -23.052 -6.394 37.394 1.00 77.94 86 LEU A O 1
ATOM 706 N N . LYS A 1 87 ? -23.248 -5.987 39.599 1.00 61.91 87 LYS A N 1
ATOM 707 C CA . LYS A 1 87 ? -22.641 -7.259 40.007 1.00 61.91 87 LYS A CA 1
ATOM 708 C C . LYS A 1 87 ? -23.668 -8.378 39.816 1.00 61.91 87 LYS A C 1
ATOM 710 O O . LYS A 1 87 ? -24.811 -8.223 40.239 1.00 61.91 87 LYS A O 1
ATOM 715 N N . LYS A 1 88 ? -23.247 -9.459 39.156 1.00 51.91 88 LYS A N 1
ATOM 716 C CA . LYS A 1 88 ? -23.931 -10.756 39.202 1.00 51.91 88 LYS A CA 1
ATOM 717 C C . LYS A 1 88 ? -23.613 -11.463 40.511 1.00 51.91 88 LYS A C 1
ATOM 719 O O . LYS A 1 88 ? -22.483 -11.251 41.010 1.00 51.91 88 LYS A O 1
#

Organism: NCBI:txid992035

Secondary structure (DSSP, 8-state):
-HHHHHHTHHHHHHTSBTTSSS-B--HHHHHT-------HHHHHHHHHHHHHHHHHHHHHHHHHHHHHHHHHHHHHHHHTTSS-PPP-